Protein AF-A0A380SD45-F1 (afdb_monomer_lite)

Structure (mmCIF, N/CA/C/O backbone):
data_AF-A0A380SD45-F1
#
_entry.id   AF-A0A380SD45-F1
#
loop_
_atom_site.group_PDB
_atom_site.id
_atom_site.type_symbol
_atom_site.label_atom_id
_atom_site.label_alt_id
_atom_site.label_comp_id
_atom_site.label_asym_id
_atom_site.label_entity_id
_atom_site.label_seq_id
_atom_site.pdbx_PDB_ins_code
_atom_site.Cartn_x
_atom_site.Cartn_y
_atom_site.Cartn_z
_atom_site.occupancy
_atom_site.B_iso_or_equiv
_atom_site.auth_seq_id
_atom_site.auth_comp_id
_atom_site.auth_asym_id
_atom_site.auth_atom_id
_atom_site.pdbx_PDB_model_num
ATOM 1 N N . MET A 1 1 ? 2.204 -8.388 14.461 1.00 34.62 1 MET A N 1
ATOM 2 C CA . MET A 1 1 ? 1.449 -9.032 13.376 1.00 34.62 1 MET A CA 1
ATOM 3 C C . MET A 1 1 ? 0.094 -9.342 13.958 1.00 34.62 1 MET A C 1
ATOM 5 O O . MET A 1 1 ? 0.037 -9.981 15.000 1.00 34.62 1 MET A O 1
ATOM 9 N N . GLU A 1 2 ? -0.952 -8.773 13.377 1.00 42.00 2 GLU A N 1
ATOM 10 C CA . GLU A 1 2 ? -2.331 -9.188 13.623 1.00 42.00 2 GLU A CA 1
ATOM 11 C C . GLU A 1 2 ? -2.409 -10.608 13.050 1.00 42.00 2 GLU A C 1
ATOM 13 O O . GLU A 1 2 ? -2.364 -10.809 11.838 1.00 42.00 2 GLU A O 1
ATOM 18 N N . ASN A 1 3 ? -2.259 -11.601 13.926 1.00 42.78 3 ASN A N 1
ATOM 19 C CA . ASN A 1 3 ? -2.130 -13.012 13.570 1.00 42.78 3 ASN A CA 1
ATOM 20 C C . ASN A 1 3 ? -3.501 -13.518 13.116 1.00 42.78 3 ASN A C 1
ATOM 22 O O . ASN A 1 3 ? -4.141 -14.211 13.898 1.00 42.78 3 ASN A O 1
ATOM 26 N N . GLY A 1 4 ? -3.940 -13.134 11.909 1.00 52.53 4 GLY A N 1
ATOM 27 C CA . GLY A 1 4 ? -5.249 -13.392 11.285 1.00 52.53 4 GLY A CA 1
ATOM 28 C C . GLY A 1 4 ? -5.647 -14.867 11.180 1.00 52.53 4 GLY A C 1
ATOM 29 O O . GLY A 1 4 ? -5.870 -15.394 10.099 1.00 52.53 4 GLY A O 1
ATOM 30 N N . VAL A 1 5 ? -5.705 -15.545 12.316 1.00 50.53 5 VAL A N 1
ATOM 31 C CA . VAL A 1 5 ? -5.815 -16.992 12.450 1.00 50.53 5 VAL A CA 1
ATOM 32 C C . VAL A 1 5 ? -7.067 -17.357 13.245 1.00 50.53 5 VAL A C 1
ATOM 34 O O . VAL A 1 5 ? -7.443 -18.518 13.227 1.00 50.53 5 VAL A O 1
ATOM 37 N N . ARG A 1 6 ? -7.778 -16.417 13.890 1.00 55.28 6 ARG A N 1
ATOM 38 C CA . ARG A 1 6 ? -8.986 -16.768 14.667 1.00 55.28 6 ARG A CA 1
ATOM 39 C C . ARG A 1 6 ? -10.132 -15.767 14.691 1.00 55.28 6 ARG A C 1
ATOM 41 O O . ARG A 1 6 ? -11.167 -16.082 15.270 1.00 55.28 6 ARG A O 1
ATOM 48 N N . ASP A 1 7 ? -10.003 -14.608 14.058 1.00 58.69 7 ASP A N 1
ATOM 49 C CA . ASP A 1 7 ? -11.037 -13.576 14.187 1.00 58.69 7 ASP A CA 1
ATOM 50 C C . ASP A 1 7 ? -12.365 -14.011 13.554 1.00 58.69 7 ASP A C 1
ATOM 52 O O . ASP A 1 7 ? -13.411 -13.832 14.167 1.00 58.69 7 ASP A O 1
ATOM 56 N N . ASN A 1 8 ? -12.336 -14.713 12.416 1.00 63.88 8 ASN A N 1
ATOM 57 C CA . ASN A 1 8 ? -13.557 -15.261 11.811 1.00 63.88 8 ASN A CA 1
ATOM 58 C C . ASN A 1 8 ? -14.230 -16.339 12.680 1.00 63.88 8 ASN A C 1
ATOM 60 O O . ASN A 1 8 ? -15.453 -16.363 12.786 1.00 63.88 8 ASN A O 1
ATOM 64 N N . GLU A 1 9 ? -13.456 -17.213 13.333 1.00 62.69 9 GLU A N 1
ATOM 65 C CA . GLU A 1 9 ? -14.006 -18.239 14.235 1.00 62.69 9 GLU A CA 1
ATOM 66 C C . GLU A 1 9 ? -14.629 -17.605 15.490 1.00 62.69 9 GLU A C 1
ATOM 68 O O . GLU A 1 9 ? -15.701 -18.015 15.944 1.00 62.69 9 GLU A O 1
ATOM 73 N N . LEU A 1 10 ? -13.984 -16.569 16.035 1.00 66.94 10 LEU A N 1
ATOM 74 C CA . LEU A 1 10 ? -14.482 -15.808 17.182 1.00 66.94 10 LEU A CA 1
ATOM 75 C C . LEU A 1 10 ? -15.752 -15.023 16.839 1.00 66.94 10 LEU A C 1
ATOM 77 O O . LEU A 1 10 ? -16.677 -15.001 17.649 1.00 66.94 10 LEU A O 1
ATOM 81 N N . ILE A 1 11 ? -15.823 -14.431 15.644 1.00 69.00 11 ILE A N 1
ATOM 82 C CA . ILE A 1 11 ? -17.016 -13.730 15.152 1.00 69.00 11 ILE A CA 1
ATOM 83 C C . ILE A 1 11 ? -18.207 -14.688 15.079 1.00 69.00 11 ILE A C 1
ATOM 85 O O . ILE A 1 11 ? -19.248 -14.394 15.663 1.00 69.00 11 ILE A O 1
ATOM 89 N N . HIS A 1 12 ? -18.041 -15.859 14.457 1.00 71.00 12 HIS A N 1
ATOM 90 C CA . HIS A 1 12 ? -19.106 -16.866 14.392 1.00 71.00 12 HIS A CA 1
ATOM 91 C C . HIS A 1 12 ? -19.576 -17.311 15.782 1.00 71.00 12 HIS A C 1
ATOM 93 O O . HIS A 1 12 ? -20.772 -17.375 16.044 1.00 71.00 12 HIS A O 1
ATOM 99 N N . SER A 1 13 ? -18.639 -17.527 16.707 1.00 69.50 13 SER A N 1
ATOM 100 C CA . SER A 1 13 ? -18.962 -17.908 18.088 1.00 69.50 13 SER A CA 1
ATOM 101 C C . SER A 1 13 ? -19.785 -16.838 18.821 1.00 69.50 13 SER A C 1
ATOM 103 O O . SER A 1 13 ? -20.650 -17.158 19.635 1.00 69.50 13 SER A O 1
ATOM 105 N N . ILE A 1 14 ? -19.507 -15.558 18.560 1.00 71.19 14 ILE A N 1
ATOM 106 C CA . ILE A 1 14 ? -20.211 -14.425 19.173 1.00 71.19 14 ILE A CA 1
ATOM 107 C C . ILE A 1 14 ? -21.616 -14.275 18.583 1.00 71.19 14 ILE A C 1
ATOM 109 O O . ILE A 1 14 ? -22.556 -14.062 19.349 1.00 71.19 14 ILE A O 1
ATOM 113 N N . ILE A 1 15 ? -21.770 -14.443 17.265 1.00 71.31 15 ILE A N 1
ATOM 114 C CA . ILE A 1 15 ? -23.078 -14.443 16.592 1.00 71.31 15 ILE A CA 1
ATOM 115 C C . ILE A 1 15 ? -23.972 -15.530 17.197 1.00 71.31 15 ILE A C 1
ATOM 117 O O . ILE A 1 15 ? -25.057 -15.213 17.674 1.00 71.31 15 ILE A O 1
ATOM 121 N N . ASP A 1 16 ? -23.476 -16.764 17.316 1.00 75.38 16 ASP A N 1
ATOM 122 C CA . ASP A 1 16 ? -24.233 -17.889 17.884 1.00 75.38 16 ASP A CA 1
ATOM 123 C C . ASP A 1 16 ? -24.706 -17.631 19.331 1.00 75.38 16 ASP A C 1
ATOM 125 O O . ASP A 1 16 ? -25.792 -18.058 19.735 1.00 75.38 16 ASP A O 1
ATOM 129 N N . ILE A 1 17 ? -23.892 -16.954 20.151 1.00 74.50 17 ILE A N 1
ATOM 130 C CA . ILE A 1 17 ? -24.244 -16.611 21.541 1.00 74.50 17 ILE A CA 1
ATOM 131 C C . ILE A 1 17 ? -25.295 -15.498 21.582 1.00 74.50 17 ILE A C 1
ATOM 133 O O . ILE A 1 17 ? -26.213 -15.550 22.412 1.00 74.50 17 ILE A O 1
ATOM 137 N N . LEU A 1 18 ? -25.160 -14.497 20.712 1.00 70.94 18 LEU A N 1
ATOM 138 C CA . LEU A 1 18 ? -26.078 -13.368 20.632 1.00 70.94 18 LEU A CA 1
ATOM 139 C C . LEU A 1 18 ? -27.432 -13.786 20.033 1.00 70.94 18 LEU A C 1
ATOM 141 O O . LEU A 1 18 ? -28.462 -13.401 20.585 1.00 70.94 18 LEU A O 1
ATOM 145 N N . GLU A 1 19 ? -27.462 -14.651 19.013 1.00 72.75 19 GLU A N 1
ATOM 146 C CA . GLU A 1 19 ? -28.692 -15.240 18.452 1.00 72.75 19 GLU A CA 1
ATOM 147 C C . GLU A 1 19 ? -29.525 -15.948 19.522 1.00 72.75 19 GLU A C 1
ATOM 149 O O . GLU A 1 19 ? -30.745 -15.799 19.590 1.00 72.75 19 GLU A O 1
ATOM 154 N N . ARG A 1 20 ? -28.859 -16.688 20.415 1.00 71.81 20 ARG A N 1
ATOM 155 C CA . ARG A 1 20 ? -29.524 -17.443 21.487 1.00 71.81 20 ARG A CA 1
ATOM 156 C C . ARG A 1 20 ? -30.085 -16.563 22.604 1.00 71.81 20 ARG A C 1
ATOM 158 O O . ARG A 1 20 ? -30.946 -17.031 23.345 1.00 71.81 20 ARG A O 1
ATOM 165 N N . ASN A 1 21 ? -29.595 -15.331 22.756 1.00 65.00 21 ASN A N 1
ATOM 166 C CA . ASN A 1 21 ? -29.932 -14.455 23.886 1.00 65.00 21 ASN A CA 1
ATOM 167 C C . ASN A 1 21 ? -30.659 -13.160 23.494 1.00 65.00 21 ASN A C 1
ATOM 169 O O . ASN A 1 21 ? -31.194 -12.487 24.375 1.00 65.00 21 ASN A O 1
ATOM 173 N N . SER A 1 22 ? -30.703 -12.792 22.212 1.00 58.53 22 SER A N 1
ATOM 174 C CA . SER A 1 22 ? -31.253 -11.508 21.774 1.00 58.53 22 SER A CA 1
ATOM 175 C C . SER A 1 22 ? -32.163 -11.661 20.557 1.00 58.53 22 SER A C 1
ATOM 177 O O . SER A 1 22 ? -31.764 -11.469 19.420 1.00 58.53 22 SER A O 1
ATOM 179 N N . GLY A 1 23 ? -33.444 -11.948 20.792 1.00 59.59 23 GLY A N 1
ATOM 180 C CA . GLY A 1 23 ? -34.453 -12.025 19.725 1.00 59.59 23 GLY A CA 1
ATOM 181 C C . GLY A 1 23 ? -34.819 -10.683 19.062 1.00 59.59 23 GLY A C 1
ATOM 182 O O . GLY A 1 23 ? -35.852 -10.613 18.407 1.00 59.59 23 GLY A O 1
ATOM 183 N N . LEU A 1 24 ? -34.044 -9.612 19.281 1.00 55.81 24 LEU A N 1
ATOM 184 C CA . LEU A 1 24 ? -34.390 -8.222 18.932 1.00 55.81 24 LEU A CA 1
ATOM 185 C C . LEU A 1 24 ? -33.192 -7.339 18.530 1.00 55.81 24 LEU A C 1
ATOM 187 O O . LEU A 1 24 ? -33.382 -6.144 18.316 1.00 55.81 24 LEU A O 1
ATOM 191 N N . LEU A 1 25 ? -31.973 -7.879 18.450 1.00 62.84 25 LEU A N 1
ATOM 192 C CA . LEU A 1 25 ? -30.790 -7.114 18.043 1.00 62.84 25 LEU A CA 1
ATOM 193 C C . LEU A 1 25 ? -30.403 -7.468 16.610 1.00 62.84 25 LEU A C 1
ATOM 195 O O . LEU A 1 25 ? -30.369 -8.641 16.250 1.00 62.84 25 LEU A O 1
ATOM 199 N N . ASP A 1 26 ? -30.091 -6.447 15.814 1.00 70.81 26 ASP A N 1
ATOM 200 C CA . ASP A 1 26 ? -29.361 -6.631 14.564 1.00 70.81 26 ASP A CA 1
ATOM 201 C C . ASP A 1 26 ? -27.937 -7.082 14.924 1.00 70.81 26 ASP A C 1
ATOM 203 O O . ASP A 1 26 ? -27.126 -6.332 15.475 1.00 70.81 26 ASP A O 1
ATOM 207 N N . LEU A 1 27 ? -27.691 -8.372 14.718 1.00 67.69 27 LEU A N 1
ATOM 208 C CA . LEU A 1 27 ? -26.479 -9.062 15.147 1.00 67.69 27 LEU A CA 1
ATOM 209 C C . LEU A 1 27 ? -25.262 -8.602 14.356 1.00 67.69 27 LEU A C 1
ATOM 211 O O . LEU A 1 27 ? -24.181 -8.469 14.931 1.00 67.69 27 LEU A O 1
ATOM 215 N N . ASP A 1 28 ? -25.448 -8.304 13.073 1.00 66.44 28 ASP A N 1
ATOM 216 C CA . ASP A 1 28 ? -24.388 -7.788 12.217 1.00 66.44 28 ASP A CA 1
ATOM 217 C C . ASP A 1 28 ? -23.985 -6.381 12.668 1.00 66.44 28 ASP A C 1
ATOM 219 O O . ASP A 1 28 ? -22.792 -6.068 12.754 1.00 66.44 28 ASP A O 1
ATOM 223 N N . GLU A 1 29 ? -24.958 -5.549 13.052 1.00 71.00 29 GLU A N 1
ATOM 224 C CA . GLU A 1 29 ? -24.674 -4.232 13.620 1.00 71.00 29 GLU A CA 1
ATOM 225 C C . GLU A 1 29 ? -23.970 -4.334 14.984 1.00 71.00 29 GLU A C 1
ATOM 227 O O . GLU A 1 29 ? -22.978 -3.639 15.223 1.00 71.00 29 GLU A O 1
ATOM 232 N N . ALA A 1 30 ? -24.405 -5.242 15.862 1.00 69.44 30 ALA A N 1
ATOM 233 C CA . ALA A 1 30 ? -23.777 -5.454 17.167 1.00 69.44 30 ALA A CA 1
ATOM 234 C C . ALA A 1 30 ? -22.328 -5.963 17.047 1.00 69.44 30 ALA A C 1
ATOM 236 O O . ALA A 1 30 ? -21.426 -5.455 17.720 1.00 69.44 30 ALA A O 1
ATOM 237 N N . VAL A 1 31 ? -22.079 -6.932 16.162 1.00 68.38 31 VAL A N 1
ATOM 238 C CA . VAL A 1 31 ? -20.735 -7.456 15.877 1.00 68.38 31 VAL A CA 1
ATOM 239 C C . VAL A 1 31 ? -19.854 -6.371 15.264 1.00 68.38 31 VAL A C 1
ATOM 241 O O . VAL A 1 31 ? -18.717 -6.186 15.709 1.00 68.38 31 VAL A O 1
ATOM 244 N N . SER A 1 32 ? -20.383 -5.602 14.309 1.00 68.50 32 SER A N 1
ATOM 245 C CA . SER A 1 32 ? -19.696 -4.447 13.725 1.00 68.50 32 SER A CA 1
ATOM 246 C C . SER A 1 32 ? -19.273 -3.447 14.805 1.00 68.50 32 SER A C 1
ATOM 248 O O . SER A 1 32 ? -18.099 -3.080 14.877 1.00 68.50 32 SER A O 1
ATOM 250 N N . GLN A 1 33 ? -20.168 -3.082 15.729 1.00 68.19 33 GLN A N 1
ATOM 251 C CA . GLN A 1 33 ? -19.842 -2.154 16.814 1.00 68.19 33 GLN A CA 1
ATOM 252 C C . GLN A 1 33 ? -18.843 -2.704 17.842 1.00 68.19 33 GLN A C 1
ATOM 254 O O . GLN A 1 33 ? -18.137 -1.921 18.470 1.00 68.19 33 GLN A O 1
ATOM 259 N N . ILE A 1 34 ? -18.738 -4.021 18.025 1.00 67.44 34 ILE A N 1
ATOM 260 C CA . ILE A 1 34 ? -17.770 -4.614 18.962 1.00 67.44 34 ILE A CA 1
ATOM 261 C C . ILE A 1 34 ? -16.378 -4.721 18.327 1.00 67.44 34 ILE A C 1
ATOM 263 O O . ILE A 1 34 ? -15.372 -4.424 18.981 1.00 67.44 34 ILE A O 1
ATOM 267 N N . PHE A 1 35 ? -16.308 -5.135 17.061 1.00 62.88 35 PHE A N 1
ATOM 268 C CA . PHE A 1 35 ? -15.041 -5.409 16.384 1.00 62.88 35 PHE A CA 1
ATOM 269 C C . PHE A 1 35 ? -14.447 -4.180 15.700 1.00 62.88 35 PHE A C 1
ATOM 271 O O . PHE A 1 35 ? -13.250 -3.927 15.839 1.00 62.88 35 PHE A O 1
ATOM 278 N N . TRP A 1 36 ? -15.242 -3.377 14.990 1.00 61.31 36 TRP A N 1
ATOM 279 C CA . TRP A 1 36 ? -14.709 -2.278 14.176 1.00 61.31 36 TRP A CA 1
ATOM 280 C C . TRP A 1 36 ? -14.002 -1.175 14.973 1.00 61.31 36 TRP A C 1
ATOM 282 O O . TRP A 1 36 ? -13.005 -0.656 14.468 1.00 61.31 36 TRP A O 1
ATOM 292 N N . PRO A 1 37 ? -14.419 -0.814 16.203 1.00 59.69 37 PRO A N 1
ATOM 293 C CA . PRO A 1 37 ? -13.682 0.169 16.993 1.00 59.69 37 PRO A CA 1
ATOM 294 C C . PRO A 1 37 ? -12.304 -0.319 17.450 1.00 59.69 37 PRO A C 1
ATOM 296 O O . PRO A 1 37 ? -11.439 0.510 17.704 1.00 59.69 37 PRO A O 1
ATOM 299 N N . LYS A 1 38 ? -12.091 -1.641 17.553 1.00 55.41 38 LYS A N 1
ATOM 300 C CA . LYS A 1 38 ? -10.821 -2.250 17.990 1.00 55.41 38 LYS A CA 1
ATOM 301 C C . LYS A 1 38 ? -9.950 -2.762 16.839 1.00 55.41 38 LYS A C 1
ATOM 303 O O . LYS A 1 38 ? -8.748 -2.903 17.022 1.00 55.41 38 LYS A O 1
ATOM 308 N N . ALA A 1 39 ? -10.543 -3.029 15.676 1.00 52.72 39 ALA A N 1
ATOM 309 C CA . ALA A 1 39 ? -9.862 -3.559 14.493 1.00 52.72 39 ALA A CA 1
ATOM 310 C C . ALA A 1 39 ? -9.342 -2.472 13.535 1.00 52.72 39 ALA A C 1
ATOM 312 O O . ALA A 1 39 ? -8.663 -2.782 12.559 1.00 52.72 39 ALA A O 1
ATOM 313 N N . ARG A 1 40 ? -9.650 -1.187 13.768 1.00 56.28 40 ARG A N 1
ATOM 314 C CA . ARG A 1 40 ? -9.129 -0.087 12.939 1.00 56.28 40 ARG A CA 1
ATOM 315 C C . ARG A 1 40 ? -7.678 0.227 13.299 1.00 56.28 40 ARG A C 1
ATOM 317 O O . ARG A 1 40 ? -7.371 1.277 13.851 1.00 56.28 40 ARG A O 1
ATOM 324 N N . SER A 1 41 ? -6.780 -0.683 12.942 1.00 56.66 41 SER A N 1
ATOM 325 C CA . SER A 1 41 ? -5.378 -0.346 12.751 1.00 56.66 41 SER A CA 1
ATOM 326 C C . SER A 1 41 ? -5.260 0.462 11.452 1.00 56.66 41 SER A C 1
ATOM 328 O O . SER A 1 41 ? -5.696 0.042 10.377 1.00 56.66 41 SER A O 1
ATOM 330 N N . TYR A 1 42 ? -4.729 1.681 11.539 1.00 55.41 42 TYR A N 1
ATOM 331 C CA . TYR A 1 42 ? -4.521 2.509 10.353 1.00 55.41 42 TYR A CA 1
ATOM 332 C C . TYR A 1 42 ? -3.214 2.057 9.701 1.00 55.41 42 TYR A C 1
ATOM 334 O O . TYR A 1 42 ? -2.123 2.362 10.191 1.00 55.41 42 TYR A O 1
ATOM 342 N N . ARG A 1 43 ? -3.332 1.286 8.612 1.00 59.28 43 ARG A N 1
ATOM 343 C CA . ARG A 1 43 ? -2.201 0.903 7.761 1.00 59.28 43 ARG A CA 1
ATOM 344 C C . ARG A 1 43 ? -2.124 1.849 6.575 1.00 59.28 43 ARG A C 1
ATOM 346 O O . ARG A 1 43 ? -3.029 1.886 5.744 1.00 59.28 43 ARG A O 1
ATOM 353 N N . ILE A 1 44 ? -1.022 2.581 6.487 1.00 61.41 44 ILE A N 1
ATOM 354 C CA . ILE A 1 44 ? -0.722 3.438 5.343 1.00 61.41 44 ILE A CA 1
ATOM 355 C C . ILE A 1 44 ? 0.460 2.830 4.590 1.00 61.41 44 ILE A C 1
ATOM 357 O O . ILE A 1 44 ? 1.546 2.659 5.149 1.00 61.41 44 ILE A O 1
ATOM 361 N N . SER A 1 45 ? 0.233 2.504 3.318 1.00 64.88 45 SER A N 1
ATOM 362 C CA . SER A 1 45 ? 1.261 2.040 2.387 1.00 64.88 45 SER A CA 1
ATOM 363 C C . SER A 1 45 ? 1.433 3.082 1.292 1.00 64.88 45 SER A C 1
ATOM 365 O O . SER A 1 45 ? 0.480 3.394 0.580 1.00 64.88 45 SER A O 1
ATOM 367 N N . ILE A 1 46 ? 2.639 3.634 1.166 1.00 72.88 46 ILE A N 1
ATOM 368 C CA . ILE A 1 46 ? 2.946 4.676 0.179 1.00 72.88 46 ILE A CA 1
ATOM 369 C C . ILE A 1 46 ? 4.037 4.153 -0.752 1.00 72.88 46 ILE A C 1
ATOM 371 O O . ILE A 1 46 ? 5.079 3.666 -0.299 1.00 72.88 46 ILE A O 1
ATOM 375 N N . THR A 1 47 ? 3.797 4.267 -2.057 1.00 75.94 47 THR A N 1
ATOM 376 C CA . THR A 1 47 ? 4.842 4.116 -3.071 1.00 75.94 47 THR A CA 1
ATOM 377 C C . THR A 1 47 ? 5.669 5.390 -3.083 1.00 75.94 47 THR A C 1
ATOM 379 O O . THR A 1 47 ? 5.143 6.470 -3.350 1.00 75.94 47 THR A O 1
ATOM 382 N N . ILE A 1 48 ? 6.951 5.271 -2.755 1.00 81.00 48 ILE A N 1
ATOM 383 C CA . ILE A 1 48 ? 7.840 6.422 -2.597 1.00 81.00 48 ILE A CA 1
ATOM 384 C C . ILE A 1 48 ? 8.775 6.551 -3.799 1.00 81.00 48 ILE A C 1
ATOM 386 O O . ILE A 1 48 ? 9.118 5.553 -4.435 1.00 81.00 48 ILE A O 1
ATOM 390 N N . GLY A 1 49 ? 9.181 7.780 -4.113 1.00 80.44 49 GLY A N 1
ATOM 391 C CA . GLY A 1 49 ? 10.162 8.061 -5.151 1.00 80.44 49 GLY A CA 1
ATOM 392 C C . GLY A 1 49 ? 11.592 8.028 -4.615 1.00 80.44 49 GLY A C 1
ATOM 393 O O . GLY A 1 49 ? 11.855 7.801 -3.433 1.00 80.44 49 GLY A O 1
ATOM 394 N N . GLU A 1 50 ? 12.551 8.282 -5.504 1.00 78.69 50 GLU A N 1
ATOM 395 C CA . GLU A 1 50 ? 13.975 8.272 -5.152 1.00 78.69 50 GLU A CA 1
ATOM 396 C C . GLU A 1 50 ? 14.319 9.351 -4.115 1.00 78.69 50 GLU A C 1
ATOM 398 O O . GLU A 1 50 ? 15.164 9.139 -3.248 1.00 78.69 50 GLU A O 1
ATOM 403 N N . LYS A 1 51 ? 13.635 10.500 -4.169 1.00 80.06 51 LYS A N 1
ATOM 404 C CA . LYS A 1 51 ? 13.827 11.622 -3.244 1.00 80.06 51 LYS A CA 1
ATOM 405 C C . LYS A 1 51 ? 13.539 11.211 -1.801 1.00 80.06 51 LYS A C 1
ATOM 407 O O . LYS A 1 51 ? 14.318 11.533 -0.906 1.00 80.06 51 LYS A O 1
ATOM 412 N N . GLU A 1 52 ? 12.453 10.484 -1.584 1.00 79.25 52 GLU A N 1
ATOM 413 C CA . GLU A 1 52 ? 12.013 10.058 -0.259 1.00 79.25 52 GLU A CA 1
ATOM 414 C C . GLU A 1 52 ? 12.762 8.808 0.233 1.00 79.25 52 GLU A C 1
ATOM 416 O O . GLU A 1 52 ? 12.823 8.568 1.435 1.00 79.25 52 GLU A O 1
ATOM 421 N N . ASN A 1 53 ? 13.382 8.037 -0.670 1.00 80.44 53 ASN A N 1
ATOM 422 C CA . ASN A 1 53 ? 14.225 6.887 -0.323 1.00 80.44 53 ASN A CA 1
ATOM 423 C C . ASN A 1 53 ? 15.651 7.277 0.139 1.00 80.44 53 ASN A C 1
ATOM 425 O O . ASN A 1 53 ? 16.405 6.425 0.611 1.00 80.44 53 ASN A O 1
ATOM 429 N N . ARG A 1 54 ? 16.047 8.555 0.026 1.00 81.50 54 ARG A N 1
ATOM 430 C CA . ARG A 1 54 ? 17.344 9.068 0.516 1.00 81.50 54 ARG A CA 1
ATOM 431 C C . ARG A 1 54 ? 17.353 9.232 2.042 1.00 81.50 54 ARG A C 1
ATOM 433 O O . ARG A 1 54 ? 16.307 9.354 2.676 1.00 81.50 54 ARG A O 1
ATOM 440 N N . HIS A 1 55 ? 18.547 9.278 2.639 1.00 73.81 55 HIS A N 1
ATOM 441 C CA . HIS A 1 55 ? 18.718 9.501 4.081 1.00 73.81 55 HIS A CA 1
ATOM 442 C C . HIS A 1 55 ? 18.037 10.814 4.516 1.00 73.81 55 HIS A C 1
ATOM 444 O O . HIS A 1 55 ? 18.314 11.865 3.944 1.00 73.81 55 HIS A O 1
ATOM 450 N N . GLY A 1 56 ? 17.124 10.751 5.492 1.00 72.50 56 GLY A N 1
ATOM 451 C CA . GLY A 1 56 ? 16.301 11.889 5.940 1.00 72.50 56 GLY A CA 1
ATOM 452 C C . GLY A 1 56 ? 15.089 12.224 5.051 1.00 72.50 56 GLY A C 1
ATOM 453 O O . GLY A 1 56 ? 14.213 12.969 5.470 1.00 72.50 56 GLY A O 1
ATOM 454 N N . GLY A 1 5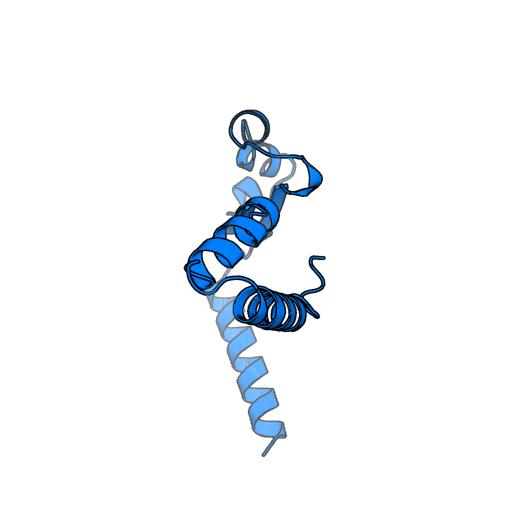7 ? 14.964 11.643 3.850 1.00 75.31 57 GLY A N 1
ATOM 455 C CA . GLY A 1 57 ? 13.813 11.861 2.958 1.00 75.31 57 GLY A CA 1
ATOM 456 C C . GLY A 1 57 ? 12.506 11.273 3.501 1.00 75.31 57 GLY A C 1
ATOM 457 O O . GLY A 1 57 ? 11.437 11.853 3.317 1.00 75.31 57 GLY A O 1
ATOM 458 N N . ARG A 1 58 ? 12.601 10.156 4.235 1.00 72.94 58 ARG A N 1
ATOM 459 C CA . ARG A 1 58 ? 11.454 9.493 4.875 1.00 72.94 58 ARG A CA 1
ATOM 460 C C . ARG A 1 58 ? 10.835 10.296 6.019 1.00 72.94 58 ARG A C 1
ATOM 462 O O . ARG A 1 58 ? 9.646 10.140 6.262 1.00 72.94 58 ARG A O 1
ATOM 469 N N . GLU A 1 59 ? 11.597 11.154 6.696 1.00 73.94 59 GLU A N 1
ATOM 470 C CA . GLU A 1 59 ? 11.086 11.961 7.818 1.00 73.94 59 GLU A CA 1
ATOM 471 C C . GLU A 1 59 ? 9.992 12.932 7.354 1.00 73.94 59 GLU A C 1
ATOM 473 O O . GLU A 1 59 ? 8.995 13.136 8.043 1.00 73.94 59 GLU A O 1
ATOM 478 N N . PHE A 1 60 ? 10.117 13.455 6.132 1.00 76.12 60 PHE A N 1
ATOM 479 C CA . PHE A 1 60 ? 9.123 14.352 5.544 1.00 76.12 60 PHE A CA 1
ATOM 480 C C . PHE A 1 60 ? 7.811 13.654 5.169 1.00 76.12 60 PHE A C 1
ATOM 482 O O . PHE A 1 60 ? 6.771 14.307 5.165 1.00 76.12 60 PHE A O 1
ATOM 489 N N . LEU A 1 61 ? 7.832 12.349 4.869 1.00 74.81 61 LEU A N 1
ATOM 490 C CA . LEU A 1 61 ? 6.623 11.599 4.492 1.00 74.81 61 LEU A CA 1
ATOM 491 C C . LEU A 1 61 ? 5.610 11.503 5.632 1.00 74.81 61 LEU A C 1
ATOM 493 O O . LEU A 1 61 ? 4.411 11.433 5.379 1.00 74.81 61 LEU A O 1
ATOM 497 N N . PHE A 1 62 ? 6.099 11.484 6.871 1.00 73.31 62 PHE A N 1
ATOM 498 C CA . PHE A 1 62 ? 5.281 11.305 8.068 1.00 73.31 62 PHE A CA 1
ATOM 499 C C . PHE A 1 62 ? 5.240 12.563 8.937 1.00 73.31 62 PHE A C 1
ATOM 501 O O . PHE A 1 62 ? 4.865 12.498 10.107 1.00 73.31 62 PHE A O 1
ATOM 508 N N . SER A 1 63 ? 5.607 13.716 8.371 1.00 77.62 63 SER A N 1
ATOM 509 C CA . SER A 1 63 ? 5.486 14.990 9.072 1.00 77.62 63 SER A CA 1
ATOM 510 C C . SER A 1 63 ? 4.031 15.218 9.490 1.00 77.62 63 SER A C 1
ATOM 512 O O . SER A 1 63 ? 3.114 14.997 8.703 1.00 77.62 63 SER A O 1
ATOM 514 N N . ASP A 1 64 ? 3.826 15.616 10.746 1.00 77.69 64 ASP A N 1
ATOM 515 C CA . ASP A 1 64 ? 2.513 15.880 11.356 1.00 77.69 64 ASP A CA 1
ATOM 516 C C . ASP A 1 64 ? 1.563 14.667 11.484 1.00 77.69 64 ASP A C 1
ATOM 518 O O . ASP A 1 64 ? 0.432 14.783 11.971 1.00 77.69 64 ASP A O 1
ATOM 522 N N . TYR A 1 65 ? 2.034 13.470 11.117 1.00 75.62 65 TYR A N 1
ATOM 523 C CA . TYR A 1 65 ? 1.258 12.236 11.215 1.00 75.62 65 TYR A CA 1
ATOM 524 C C . TYR A 1 65 ? 0.833 11.941 12.660 1.00 75.62 65 TYR A C 1
ATOM 526 O O . TYR A 1 65 ? -0.315 11.572 12.917 1.00 75.62 65 TYR A O 1
ATOM 534 N N . GLU A 1 66 ? 1.736 12.165 13.617 1.00 71.44 66 GLU A N 1
ATOM 535 C CA . GLU A 1 66 ? 1.486 11.903 15.035 1.00 71.44 66 GLU A CA 1
ATOM 536 C C . GLU A 1 66 ? 0.411 12.804 15.651 1.00 71.44 66 GLU A C 1
ATOM 538 O O . GLU A 1 66 ? -0.306 12.346 16.545 1.00 71.44 66 GLU A O 1
ATOM 543 N N . ASN A 1 67 ? 0.280 14.040 15.154 1.00 78.44 67 ASN A N 1
ATOM 544 C CA . ASN A 1 67 ? -0.683 15.032 15.638 1.00 78.44 67 ASN A CA 1
ATOM 545 C C . ASN A 1 67 ? -2.053 14.897 14.958 1.00 78.44 67 ASN A C 1
ATOM 547 O O . ASN A 1 67 ? -3.075 15.256 15.542 1.00 78.44 67 ASN A O 1
ATOM 551 N N . THR A 1 68 ? -2.081 14.383 13.724 1.00 75.75 68 THR A N 1
ATOM 552 C CA . THR A 1 68 ? -3.307 14.258 12.923 1.00 75.75 68 THR A CA 1
ATOM 553 C C . THR A 1 68 ? -4.050 12.948 13.195 1.00 75.75 68 THR A C 1
ATOM 555 O O . THR A 1 68 ? -5.285 12.923 13.228 1.00 75.75 68 THR A O 1
ATOM 558 N N . VAL A 1 69 ? -3.326 11.842 13.391 1.00 70.88 69 VAL A N 1
ATOM 559 C CA . VAL A 1 69 ? -3.943 10.520 13.559 1.00 70.88 69 VAL A CA 1
ATOM 560 C C . VAL A 1 69 ? -4.327 10.269 15.014 1.00 70.88 69 VAL A C 1
ATOM 562 O O . VAL A 1 69 ? -3.510 10.348 15.928 1.00 70.88 69 VAL A O 1
ATOM 565 N N . LYS A 1 70 ? -5.600 9.927 15.225 1.00 70.94 70 LYS A N 1
ATOM 566 C CA . LYS A 1 70 ? -6.155 9.527 16.525 1.00 70.94 70 LYS A CA 1
ATOM 567 C C . LYS A 1 70 ? -5.895 8.035 16.770 1.00 70.94 70 LYS A C 1
ATOM 569 O O . LYS A 1 70 ? -5.923 7.255 15.824 1.00 70.94 70 LYS A O 1
ATOM 574 N N . GLY A 1 71 ? -5.701 7.641 18.027 1.00 71.19 71 GLY A N 1
ATOM 575 C CA . GLY A 1 71 ? -5.441 6.246 18.430 1.00 71.19 71 GLY A CA 1
ATOM 576 C C . GLY A 1 71 ? -4.075 6.069 1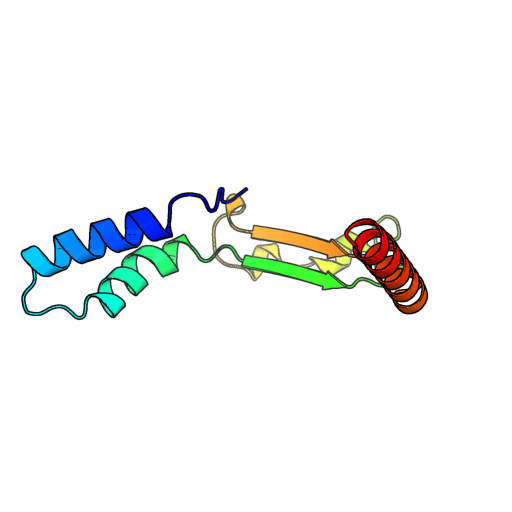9.093 1.00 71.19 71 GLY A C 1
ATOM 577 O O . GLY A 1 71 ? -3.273 7.006 19.114 1.00 71.19 71 GLY A O 1
ATOM 578 N N . GLU A 1 72 ? -3.809 4.890 19.653 1.00 69.50 72 GLU A N 1
ATOM 579 C CA . GLU A 1 72 ? -2.530 4.598 20.317 1.00 69.50 72 GLU A CA 1
ATOM 580 C C . GLU A 1 72 ? -1.403 4.347 19.296 1.00 69.50 72 GLU A C 1
ATOM 582 O O . GLU A 1 72 ? -1.650 3.887 18.185 1.00 69.50 72 GLU A O 1
ATOM 587 N N . GLU A 1 73 ? -0.142 4.599 19.667 1.00 66.75 73 GLU A N 1
ATOM 588 C CA . GLU A 1 73 ? 1.027 4.383 18.791 1.00 66.75 73 GLU A CA 1
ATOM 589 C C . GLU A 1 73 ? 1.087 2.949 18.233 1.00 66.75 73 GLU A C 1
ATOM 591 O O . GLU A 1 73 ? 1.376 2.743 17.057 1.00 66.75 73 GLU A O 1
ATOM 596 N N . ARG A 1 74 ? 0.699 1.953 19.043 1.00 66.56 74 ARG A N 1
ATOM 597 C CA . ARG A 1 74 ? 0.666 0.528 18.660 1.00 66.56 74 ARG A CA 1
ATOM 598 C C . ARG A 1 74 ? -0.279 0.205 17.491 1.00 66.56 74 ARG A C 1
ATOM 600 O O . ARG A 1 74 ? -0.131 -0.843 16.860 1.00 66.56 74 ARG A O 1
ATOM 607 N N . GLU A 1 75 ? -1.252 1.075 17.226 1.00 64.75 75 GLU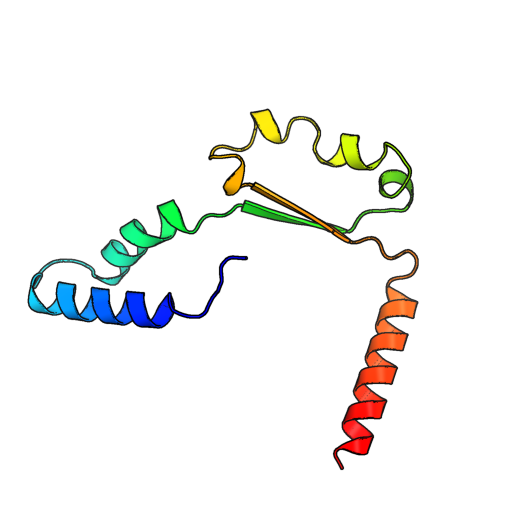 A N 1
ATOM 608 C CA . GLU A 1 75 ? -2.268 0.930 16.173 1.00 64.75 75 GLU A CA 1
ATOM 609 C C . GLU A 1 75 ? -1.850 1.634 14.873 1.00 64.75 75 GLU A C 1
ATOM 611 O O . GLU A 1 75 ? -2.502 1.478 13.837 1.00 64.75 75 GLU A O 1
ATOM 616 N N . ARG A 1 76 ? -0.747 2.393 14.913 1.00 69.25 76 ARG A N 1
ATOM 617 C CA . ARG A 1 76 ? -0.219 3.168 13.792 1.00 69.25 76 ARG A CA 1
ATOM 618 C C . ARG A 1 76 ? 0.860 2.350 13.090 1.00 69.25 76 ARG A C 1
ATOM 620 O O . ARG A 1 76 ? 1.906 2.057 13.665 1.00 69.25 76 ARG A O 1
ATOM 627 N N . ARG A 1 77 ? 0.622 1.969 11.830 1.00 66.69 77 ARG A N 1
ATOM 628 C CA . ARG A 1 77 ? 1.616 1.262 11.008 1.00 66.69 77 ARG A CA 1
ATOM 629 C C . ARG A 1 77 ? 1.840 1.986 9.690 1.00 66.69 77 ARG A C 1
ATOM 631 O O . ARG A 1 77 ? 0.901 2.222 8.933 1.00 66.69 77 ARG A O 1
ATOM 638 N N . ALA A 1 78 ? 3.103 2.278 9.411 1.00 66.81 78 ALA A N 1
ATOM 639 C CA . ALA A 1 78 ? 3.537 2.880 8.164 1.00 66.81 78 ALA A CA 1
ATOM 640 C C . ALA A 1 78 ? 4.506 1.945 7.441 1.00 66.81 78 ALA A C 1
ATOM 642 O O . ALA A 1 78 ? 5.481 1.470 8.024 1.00 66.81 78 ALA A O 1
ATOM 643 N N . GLU A 1 79 ? 4.246 1.701 6.161 1.00 71.81 79 GLU A N 1
ATOM 644 C CA . GLU A 1 79 ? 5.132 0.935 5.291 1.00 71.81 79 GLU A CA 1
ATOM 645 C C . GLU A 1 79 ? 5.449 1.763 4.043 1.00 71.81 79 GLU A C 1
ATOM 647 O O . GLU A 1 79 ? 4.559 2.320 3.399 1.00 71.81 79 GLU A O 1
ATOM 652 N N . THR A 1 80 ? 6.735 1.848 3.695 1.00 75.94 80 THR A N 1
ATOM 653 C CA . THR A 1 80 ? 7.178 2.506 2.458 1.00 75.94 80 THR A CA 1
ATOM 654 C C . THR A 1 80 ? 7.692 1.457 1.491 1.00 75.94 80 THR A C 1
ATOM 656 O O . THR A 1 80 ? 8.541 0.642 1.855 1.00 75.94 80 THR A O 1
ATOM 659 N N . PHE A 1 81 ? 7.185 1.484 0.261 1.00 80.25 81 PHE A N 1
ATOM 660 C CA . PHE A 1 81 ? 7.677 0.641 -0.821 1.00 80.25 81 PHE A CA 1
ATOM 661 C C . PHE A 1 81 ? 8.398 1.518 -1.841 1.00 80.25 81 PHE A C 1
ATOM 663 O O . PHE A 1 81 ? 7.800 2.429 -2.417 1.00 80.25 81 PHE A O 1
ATOM 670 N N . TYR A 1 82 ? 9.686 1.248 -2.047 1.00 82.25 82 TYR A N 1
ATOM 671 C CA . TYR A 1 82 ? 10.499 1.905 -3.064 1.00 82.25 82 TYR A CA 1
ATOM 672 C C . TYR A 1 82 ? 10.862 0.898 -4.149 1.00 82.25 82 TYR A C 1
ATOM 674 O O . TYR A 1 82 ? 11.474 -0.132 -3.865 1.00 82.25 82 TYR A O 1
ATOM 682 N 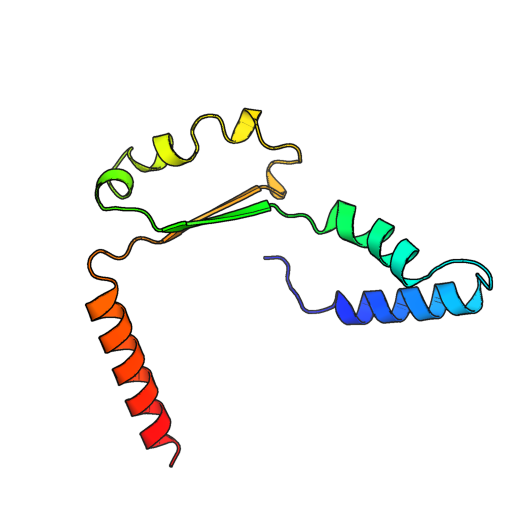N . CYS A 1 83 ? 10.521 1.222 -5.391 1.00 83.81 83 CYS A N 1
ATOM 683 C CA . CYS A 1 83 ? 10.949 0.485 -6.568 1.00 83.81 83 CYS A CA 1
ATOM 684 C C . CYS A 1 83 ? 11.311 1.499 -7.652 1.00 83.81 83 CYS A C 1
ATOM 686 O O . CYS A 1 83 ? 10.462 2.280 -8.076 1.00 83.81 83 CYS A O 1
ATOM 688 N N . GLN A 1 84 ? 12.582 1.519 -8.056 1.00 83.56 84 GLN A N 1
ATOM 689 C CA . GLN A 1 84 ? 13.094 2.504 -9.008 1.00 83.56 84 GLN A CA 1
ATOM 690 C C . GLN A 1 84 ? 12.517 2.297 -10.415 1.00 83.56 84 GLN A C 1
ATOM 692 O O . GLN A 1 84 ? 12.125 3.262 -11.063 1.00 83.56 84 GLN A O 1
ATOM 697 N N . ASP A 1 85 ? 12.435 1.042 -10.863 1.00 86.31 85 ASP A N 1
ATOM 698 C CA . ASP A 1 85 ? 11.813 0.661 -12.130 1.00 86.31 85 ASP A CA 1
ATOM 699 C C . ASP A 1 85 ? 10.742 -0.400 -11.877 1.00 86.31 85 ASP A C 1
ATOM 701 O O . ASP A 1 85 ? 10.983 -1.608 -11.922 1.00 86.31 85 ASP A O 1
ATOM 705 N N . LEU A 1 86 ? 9.534 0.079 -11.576 1.00 85.69 86 LEU A N 1
ATOM 706 C CA . LEU A 1 86 ? 8.388 -0.783 -11.307 1.00 85.69 86 LEU A CA 1
ATOM 707 C C . LEU A 1 86 ? 8.042 -1.668 -12.509 1.00 85.69 86 LEU A C 1
ATOM 709 O O . LEU A 1 86 ? 7.566 -2.782 -12.312 1.00 85.69 86 LEU A O 1
ATOM 713 N N . ARG A 1 87 ? 8.263 -1.195 -13.744 1.00 87.75 87 ARG A N 1
ATOM 714 C CA . ARG A 1 87 ? 7.925 -1.979 -14.938 1.00 87.75 87 ARG A CA 1
ATOM 715 C C . ARG A 1 87 ? 8.870 -3.158 -15.087 1.00 87.75 87 ARG A C 1
ATOM 717 O O . ARG A 1 87 ? 8.383 -4.279 -15.163 1.00 87.75 87 ARG A O 1
ATOM 724 N N . ALA A 1 88 ? 10.178 -2.916 -15.020 1.00 90.75 88 ALA A N 1
ATOM 725 C CA . ALA A 1 88 ? 11.162 -3.994 -15.057 1.00 90.75 88 ALA A CA 1
ATOM 726 C C . ALA A 1 88 ? 10.940 -4.999 -13.914 1.00 90.75 88 ALA A C 1
ATOM 728 O O . ALA A 1 88 ? 10.925 -6.205 -14.139 1.00 90.75 88 ALA A O 1
ATOM 729 N N . TRP A 1 89 ? 10.666 -4.508 -12.701 1.00 91.50 89 TRP A N 1
ATOM 730 C CA . TRP A 1 89 ? 10.383 -5.375 -11.557 1.00 91.50 89 TRP A CA 1
ATOM 731 C C . TRP A 1 89 ? 9.130 -6.247 -11.755 1.00 91.50 89 TRP A C 1
ATOM 733 O O . TRP A 1 89 ? 9.136 -7.428 -11.404 1.00 91.50 89 TRP A O 1
ATOM 743 N N . MET A 1 90 ? 8.053 -5.692 -12.324 1.00 90.88 90 MET A N 1
ATOM 744 C CA . MET A 1 90 ? 6.846 -6.467 -12.637 1.00 90.88 90 MET A CA 1
ATOM 745 C C . MET A 1 90 ? 7.094 -7.493 -13.744 1.00 90.88 90 MET A C 1
ATOM 747 O O . MET A 1 90 ? 6.572 -8.604 -13.653 1.00 90.88 90 MET A O 1
ATOM 751 N N . ASP A 1 91 ? 7.889 -7.144 -14.757 1.00 94.19 91 ASP A N 1
ATOM 752 C CA . ASP A 1 91 ? 8.259 -8.066 -15.832 1.00 94.19 91 ASP A CA 1
ATOM 753 C C . ASP A 1 91 ? 9.067 -9.252 -15.281 1.00 94.19 91 ASP A C 1
ATOM 755 O O . ASP A 1 91 ? 8.776 -10.408 -15.601 1.00 94.19 91 ASP A O 1
ATOM 759 N N . ASP A 1 92 ? 10.020 -8.997 -14.382 1.00 94.31 92 ASP A N 1
ATOM 760 C CA . ASP A 1 92 ? 10.787 -10.042 -13.697 1.00 94.31 92 ASP A CA 1
ATOM 761 C C . ASP A 1 92 ? 9.881 -10.953 -12.859 1.00 94.31 92 ASP A C 1
ATOM 763 O O . ASP A 1 92 ? 9.956 -12.182 -12.964 1.00 94.31 92 ASP A O 1
ATOM 767 N N . LEU A 1 93 ? 8.969 -10.367 -12.074 1.00 93.12 93 LEU A N 1
ATOM 768 C CA . LEU A 1 93 ? 8.004 -11.122 -11.276 1.00 93.12 93 LEU A CA 1
ATOM 769 C C . LEU A 1 93 ? 7.107 -12.006 -12.156 1.00 93.12 93 LEU A C 1
ATOM 771 O O . LEU A 1 93 ? 6.882 -13.177 -11.836 1.00 93.12 93 LEU A O 1
ATOM 775 N N . ALA A 1 94 ? 6.612 -11.467 -13.271 1.00 94.38 94 ALA A N 1
ATOM 776 C CA . ALA A 1 94 ? 5.793 -12.213 -14.219 1.00 94.38 94 ALA A CA 1
ATOM 777 C C . ALA A 1 94 ? 6.574 -13.390 -14.822 1.00 94.38 94 ALA A C 1
ATOM 779 O O . ALA A 1 94 ? 6.062 -14.512 -14.873 1.00 94.38 94 ALA A O 1
ATOM 780 N N . ASN A 1 95 ? 7.833 -13.173 -15.208 1.00 96.19 95 ASN A N 1
ATOM 781 C CA . ASN A 1 95 ? 8.701 -14.224 -15.739 1.00 96.19 95 ASN A CA 1
ATOM 782 C C . ASN A 1 95 ? 8.972 -15.333 -14.711 1.00 96.19 95 ASN A C 1
ATOM 784 O O . ASN A 1 95 ? 8.947 -16.520 -15.061 1.00 96.19 95 ASN A O 1
ATOM 788 N N . MET A 1 96 ? 9.183 -14.973 -13.442 1.00 95.38 96 MET A N 1
ATOM 789 C CA . MET A 1 96 ? 9.326 -15.940 -12.350 1.00 95.38 96 MET A CA 1
ATOM 790 C C . MET A 1 96 ? 8.055 -16.778 -12.176 1.00 95.38 96 MET A C 1
ATOM 792 O O . MET A 1 96 ? 8.130 -18.007 -12.144 1.00 95.38 96 MET A O 1
ATOM 796 N N . ALA A 1 97 ? 6.886 -16.131 -12.132 1.00 94.81 97 ALA A N 1
ATOM 797 C CA . ALA A 1 97 ? 5.604 -16.814 -11.981 1.00 94.81 97 ALA A CA 1
ATOM 798 C C . ALA A 1 97 ? 5.318 -17.775 -13.148 1.00 94.81 97 ALA A C 1
ATOM 800 O O . ALA A 1 97 ? 4.921 -18.917 -12.924 1.00 94.81 97 ALA A O 1
ATOM 801 N N . ILE A 1 98 ? 5.580 -17.350 -14.390 1.00 95.56 98 ILE A N 1
ATOM 802 C CA . ILE A 1 98 ? 5.443 -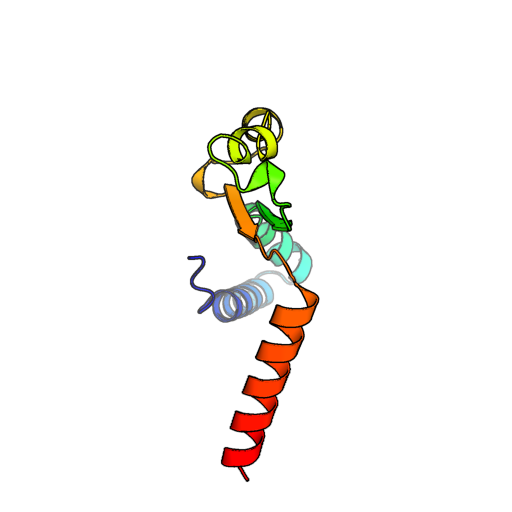18.199 -15.583 1.00 95.56 98 ILE A CA 1
ATOM 803 C C . ILE A 1 98 ? 6.387 -19.403 -15.507 1.00 95.56 98 ILE A C 1
ATOM 805 O O . ILE A 1 98 ? 5.998 -20.519 -15.853 1.00 95.56 98 ILE A O 1
ATOM 809 N N . THR A 1 99 ? 7.628 -19.189 -15.068 1.00 96.50 99 THR A N 1
ATOM 810 C CA . THR A 1 99 ? 8.627 -20.257 -14.947 1.00 96.50 99 THR A CA 1
ATOM 811 C C . THR A 1 99 ? 8.192 -21.312 -13.937 1.00 96.50 99 THR A C 1
ATOM 813 O O . THR A 1 99 ? 8.262 -22.500 -14.242 1.00 96.50 99 THR A O 1
ATOM 816 N N . GLU A 1 100 ? 7.704 -20.901 -12.767 1.00 94.50 100 GLU A N 1
ATOM 817 C CA . GLU A 1 100 ? 7.207 -21.844 -11.761 1.00 94.50 100 GLU A CA 1
ATOM 818 C C . GLU A 1 100 ? 5.926 -22.550 -12.206 1.00 94.50 100 GLU A C 1
ATOM 820 O O . GLU A 1 100 ? 5.831 -23.770 -12.087 1.00 94.50 100 GLU A O 1
ATOM 825 N N . ALA A 1 101 ? 4.981 -21.830 -12.817 1.00 90.69 101 ALA A N 1
ATOM 826 C CA . ALA A 1 101 ? 3.764 -22.436 -13.354 1.00 90.69 101 ALA A CA 1
ATOM 827 C C . ALA A 1 101 ? 4.069 -23.529 -14.394 1.00 90.69 101 ALA A C 1
ATOM 829 O O . ALA A 1 101 ? 3.393 -24.552 -14.429 1.00 90.69 101 ALA A O 1
ATOM 830 N N . ARG A 1 102 ? 5.120 -23.352 -15.207 1.00 92.62 102 ARG A N 1
ATOM 831 C CA . ARG A 1 102 ? 5.573 -24.360 -16.181 1.00 92.62 102 ARG A CA 1
ATOM 832 C C . ARG A 1 102 ? 6.225 -25.589 -15.550 1.00 92.62 102 ARG A C 1
ATOM 834 O O . ARG A 1 102 ? 6.201 -26.632 -16.182 1.00 92.62 102 ARG A O 1
ATOM 841 N N . LYS A 1 103 ? 6.815 -25.482 -14.355 1.00 90.88 103 LYS A N 1
ATOM 842 C CA . LYS A 1 103 ? 7.383 -26.636 -13.627 1.00 90.88 103 LYS A CA 1
ATOM 843 C C . LYS A 1 103 ? 6.312 -27.501 -12.962 1.00 90.88 103 LYS A C 1
ATOM 845 O O . LYS A 1 103 ? 6.591 -28.640 -12.606 1.00 90.88 103 LYS A O 1
ATOM 850 N N . MET A 1 1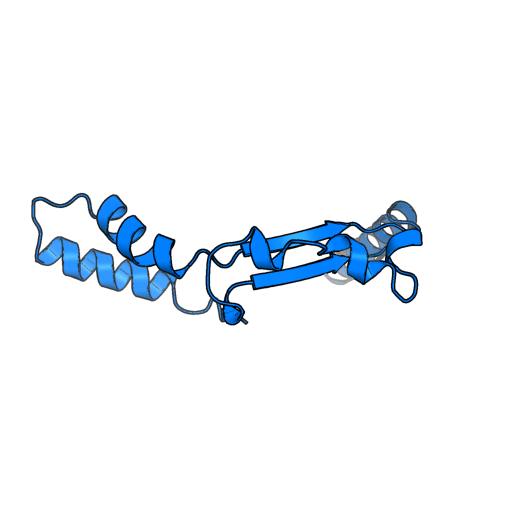04 ? 5.127 -26.937 -12.734 1.00 76.50 104 MET A N 1
ATOM 851 C CA . MET A 1 104 ? 3.988 -27.630 -12.125 1.00 76.50 104 MET A CA 1
ATOM 852 C C . MET A 1 104 ? 3.162 -28.448 -13.133 1.00 76.50 104 MET A C 1
ATOM 854 O O . MET A 1 104 ? 2.248 -29.156 -12.713 1.00 76.50 104 MET A O 1
ATOM 858 N N . VAL A 1 105 ? 3.471 -28.343 -14.430 1.00 57.31 105 VAL A N 1
ATOM 859 C CA . VAL A 1 105 ? 2.887 -29.129 -15.531 1.00 57.31 105 VAL A CA 1
ATOM 860 C C . VAL A 1 105 ? 3.866 -30.220 -15.940 1.00 57.31 105 VAL A C 1
ATOM 862 O O . VAL A 1 105 ? 3.402 -31.361 -16.149 1.00 57.31 105 VAL A O 1
#

Organism: Yersinia frederiksenii (NCBI:txid29484)

Secondary structure (DSSP, 8-state):
----SSHHHHHHHHHHHHHHH-TTS-HHHHHHHHHHHHH--EEEEEEE-HHHHSTTHHHHHTTTHHHH--S-GGGEEEEEEE-S-HHHHHHHHHHHHHHHHHHT-

Sequence (105 aa):
MENGVRDNELIHSIIDILERNSGLLDLDEAVSQIFWPKARSYRISITIGEKENRHGGREFLFSDYENTVKGEERERRAETFYCQDLRAWMDDLANMAITEARKMV

Foldseek 3Di:
DPPPPPPVVVLVVQLVVCVVPPPPDPSVVVSCVVCVVPVQLPEDEDEDEPQLVDDVSVVVVCVCVVVPDDDDPVSYHYDYDYDHDPPVVVVVVVVVVVVVVVVVD

pLDDT: mean 72.6, std 12.8, range [34.62, 96.5]

Radius of gyration: 21.62 Å; chains: 1; bounding box: 53×45×40 Å